Protein AF-A0A0N7KXD7-F1 (afdb_monomer_lite)

Sequence (162 aa):
MDSRERRRGEPDGSPRIDRLFAYGAMLPLIAGALVLWFAPEAQSFLALNLTLFWGASVLLFIAGVRRGASLSQTGGAAIAEIAAMLGLFIAGVASLVATIWAFPLVAALLQIAGFASLAILDRVAAPHDRPLPAERLRPLQICVPIAVLAAVAIWIWRSPFL

Foldseek 3Di:
DDPVVVVPPDPPPPPVVVVCVLVVLLVLLLVLLVCCVPPDPVCNLVSLLSNLLSLLVVLLVVLVVLVVVQVPDDPHDDPVSVVLSVLSNCLSVVLNVCSVVVVSLSSLVSSLVSLVSVVVVVVVPDDPPDDDPCVPPVVCSSVSSNVSSVSSNVSVVPDPPD

Radius of gyration: 18.4 Å; chains: 1; bounding box: 45×31×55 Å

Secondary structure (DSSP, 8-state):
--TTGGGG------HHHHHHHHHHTTHHHHHHHHHHHHS-HHHHHHHHHHHHHHHHHHHHHHHHHHHHHHHTSTT---HHHHHHHHHHHHHHHHHHHHHHTT-HHHHHHHHHHHHHHHHHHHHHTS-TT---TTTTHHHHHHHHHHHHHHHHHHHHHHSS--

pLDDT: mean 78.95, std 17.38, range [38.75, 97.75]

Structure (mmCIF, N/CA/C/O backbone):
data_AF-A0A0N7KXD7-F1
#
_entry.id   AF-A0A0N7KXD7-F1
#
loop_
_atom_site.group_PDB
_atom_site.id
_atom_site.type_symbol
_atom_site.label_atom_id
_atom_site.label_alt_id
_atom_site.label_comp_id
_atom_site.label_asym_id
_atom_site.label_entity_id
_atom_site.label_seq_id
_atom_site.pdbx_PDB_ins_code
_atom_site.Cartn_x
_atom_site.Cartn_y
_atom_site.Cartn_z
_atom_site.occupancy
_atom_site.B_iso_or_equiv
_atom_site.auth_seq_id
_atom_site.auth_comp_id
_atom_site.auth_asym_id
_atom_site.auth_atom_id
_atom_site.pdbx_PDB_model_num
ATOM 1 N N . MET A 1 1 ? 29.946 -17.511 -35.308 1.00 43.91 1 MET A N 1
ATOM 2 C CA . MET A 1 1 ? 29.285 -17.855 -34.031 1.00 43.91 1 MET A CA 1
ATOM 3 C C . MET A 1 1 ? 27.822 -17.487 -34.156 1.00 43.91 1 MET A C 1
ATOM 5 O O . MET A 1 1 ? 27.510 -16.326 -34.394 1.00 43.91 1 MET A O 1
ATOM 9 N N . ASP A 1 2 ? 26.977 -18.511 -34.149 1.00 43.25 2 ASP A N 1
ATOM 10 C CA . ASP A 1 2 ? 25.598 -18.499 -34.632 1.00 43.25 2 ASP A CA 1
ATOM 11 C C . ASP A 1 2 ? 24.646 -17.916 -33.571 1.00 43.25 2 ASP A C 1
ATOM 13 O O . ASP A 1 2 ? 24.669 -18.294 -32.399 1.00 43.25 2 ASP A O 1
ATOM 17 N N . SER A 1 3 ? 23.787 -16.980 -33.969 1.00 47.72 3 SER A N 1
ATOM 18 C CA . SER A 1 3 ? 22.807 -16.295 -33.109 1.00 47.72 3 SER A CA 1
ATOM 19 C C . SER A 1 3 ? 21.717 -17.230 -32.555 1.00 47.72 3 SER A C 1
ATOM 21 O O . SER A 1 3 ? 20.880 -16.810 -31.752 1.00 47.72 3 SER A O 1
ATOM 23 N N . ARG A 1 4 ? 21.756 -18.514 -32.930 1.00 48.09 4 ARG A N 1
ATOM 24 C CA . ARG A 1 4 ? 20.910 -19.595 -32.411 1.00 48.09 4 ARG A CA 1
ATOM 25 C C . ARG A 1 4 ? 21.335 -20.117 -31.035 1.00 48.09 4 ARG A C 1
ATOM 27 O O . ARG A 1 4 ? 20.482 -20.632 -30.316 1.00 48.09 4 ARG A O 1
ATOM 34 N N . GLU A 1 5 ? 22.593 -19.952 -30.626 1.00 48.91 5 GLU A N 1
ATOM 35 C CA . GLU A 1 5 ? 23.063 -20.472 -29.328 1.00 48.91 5 GLU A CA 1
ATOM 36 C C . GLU A 1 5 ? 22.709 -19.568 -28.138 1.00 48.91 5 GLU A C 1
ATOM 38 O O . GLU A 1 5 ? 22.527 -20.066 -27.029 1.00 48.91 5 GLU A O 1
ATOM 43 N N . ARG A 1 6 ? 22.479 -18.262 -28.351 1.00 46.56 6 ARG A N 1
ATOM 44 C CA . ARG A 1 6 ? 22.079 -17.340 -27.264 1.00 46.56 6 ARG A CA 1
ATOM 45 C C . ARG A 1 6 ? 20.667 -17.577 -26.720 1.00 46.56 6 ARG A C 1
ATOM 47 O O . ARG A 1 6 ? 20.365 -17.093 -25.642 1.00 46.56 6 ARG A O 1
ATOM 54 N N . ARG A 1 7 ? 19.807 -18.324 -27.423 1.00 48.78 7 ARG A N 1
ATOM 55 C CA . ARG A 1 7 ? 18.431 -18.616 -26.966 1.00 48.78 7 ARG A CA 1
ATOM 56 C C . ARG A 1 7 ? 18.317 -19.824 -26.028 1.00 48.78 7 ARG A C 1
ATOM 58 O O . ARG A 1 7 ? 17.210 -20.150 -25.624 1.00 48.78 7 ARG A O 1
ATOM 65 N N . ARG A 1 8 ? 19.414 -20.522 -25.707 1.00 43.75 8 ARG A N 1
ATOM 66 C CA . ARG A 1 8 ? 19.385 -21.739 -24.866 1.00 43.75 8 ARG A CA 1
ATOM 67 C C . ARG A 1 8 ? 19.570 -21.494 -23.364 1.00 43.75 8 ARG A C 1
ATOM 69 O O . ARG A 1 8 ? 19.603 -22.465 -22.619 1.00 43.75 8 ARG A O 1
ATOM 76 N N . GLY A 1 9 ? 19.718 -20.242 -22.928 1.00 38.75 9 GLY A N 1
ATOM 77 C CA . GLY A 1 9 ? 20.119 -19.919 -21.555 1.00 38.75 9 GLY A CA 1
ATOM 78 C C . GLY A 1 9 ? 19.099 -19.180 -20.692 1.00 38.75 9 GLY A C 1
ATOM 79 O O . GLY A 1 9 ? 19.343 -19.070 -19.496 1.00 38.75 9 GLY A O 1
ATOM 80 N N . GLU A 1 10 ? 17.987 -18.678 -21.237 1.00 47.50 10 GLU A N 1
ATOM 81 C CA . GLU A 1 10 ? 16.963 -18.040 -20.405 1.00 47.50 10 GLU A CA 1
ATOM 82 C C . GLU A 1 10 ? 16.195 -19.145 -19.660 1.00 47.50 10 GLU A C 1
ATOM 84 O O . GLU A 1 10 ? 15.560 -19.980 -20.314 1.00 47.50 10 GLU A O 1
ATOM 89 N N . PRO A 1 11 ? 16.234 -19.208 -18.317 1.00 46.19 11 PRO A N 1
ATOM 90 C CA . PRO A 1 11 ? 15.296 -20.045 -17.599 1.00 46.19 11 PRO A CA 1
ATOM 91 C C . PRO A 1 11 ? 13.919 -19.440 -17.861 1.00 46.19 11 PRO A C 1
ATOM 93 O O . PRO A 1 11 ? 13.646 -18.327 -17.413 1.00 46.19 11 PRO A O 1
ATOM 96 N N . ASP A 1 12 ? 13.065 -20.154 -18.595 1.00 53.50 12 ASP A N 1
ATOM 97 C CA . ASP A 1 12 ? 11.630 -19.881 -18.620 1.00 53.50 12 ASP A CA 1
ATOM 98 C C . ASP A 1 12 ? 11.160 -19.882 -17.159 1.00 53.50 12 ASP A C 1
ATOM 100 O O . ASP A 1 12 ? 10.999 -20.937 -16.535 1.00 53.50 12 ASP A O 1
ATOM 104 N N . GLY A 1 13 ? 11.014 -18.692 -16.572 1.00 53.03 13 GLY A N 1
ATOM 105 C CA . GLY A 1 13 ? 10.451 -18.526 -15.242 1.00 53.03 13 GLY A CA 1
ATOM 106 C C . GLY A 1 13 ? 9.108 -19.241 -15.230 1.00 53.03 13 GLY A C 1
ATOM 107 O O . GLY A 1 13 ? 8.216 -18.914 -16.011 1.00 53.03 13 GLY A O 1
ATOM 108 N N . SER A 1 14 ? 8.985 -20.292 -14.414 1.00 55.25 14 SER A N 1
ATOM 109 C CA . SER A 1 14 ? 7.774 -21.110 -14.401 1.00 55.25 14 SER A CA 1
ATOM 110 C C . SER A 1 14 ? 6.569 -20.192 -14.168 1.00 55.25 14 SER A C 1
ATOM 112 O O . SER A 1 14 ? 6.519 -19.550 -13.114 1.00 55.25 14 S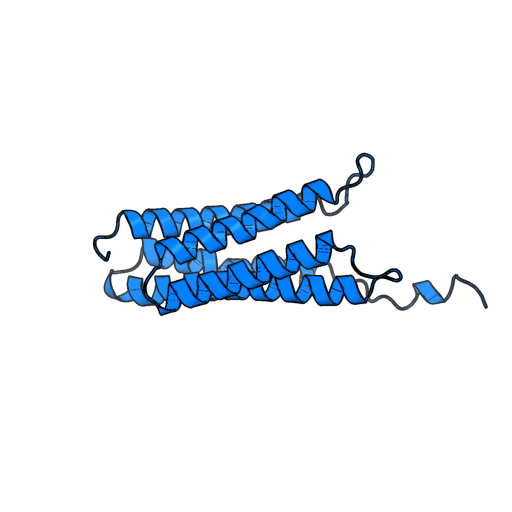ER A O 1
ATOM 114 N N . PRO A 1 15 ? 5.551 -20.170 -15.054 1.00 62.56 15 PRO A N 1
ATOM 115 C CA . PRO A 1 15 ? 4.378 -19.293 -14.928 1.00 62.56 15 PRO A CA 1
ATOM 116 C C . PRO A 1 15 ? 3.605 -19.453 -13.608 1.00 62.56 15 PRO A C 1
ATOM 118 O O . PRO A 1 15 ? 2.640 -18.739 -13.334 1.00 62.56 15 PRO A O 1
ATOM 121 N N . ARG A 1 16 ? 3.946 -20.465 -12.805 1.00 62.12 16 ARG A N 1
ATOM 122 C CA . ARG A 1 16 ? 3.421 -20.702 -11.459 1.00 62.12 16 ARG A CA 1
ATOM 123 C C . ARG A 1 16 ? 4.140 -19.872 -10.391 1.00 62.12 16 ARG A C 1
ATOM 125 O O . ARG A 1 16 ? 3.463 -19.377 -9.498 1.00 62.12 16 ARG A O 1
ATOM 132 N N . ILE A 1 17 ? 5.459 -19.701 -10.491 1.00 62.31 17 ILE A N 1
ATOM 133 C CA . ILE A 1 17 ? 6.266 -18.948 -9.517 1.00 62.31 17 ILE A CA 1
ATOM 134 C C . ILE A 1 17 ? 5.939 -17.456 -9.618 1.00 62.31 17 ILE A C 1
ATOM 136 O O . ILE A 1 17 ? 5.650 -16.829 -8.601 1.00 62.31 17 ILE A O 1
ATOM 140 N N . ASP A 1 18 ? 5.839 -16.924 -10.836 1.00 61.44 18 ASP A N 1
ATOM 141 C CA . ASP A 1 18 ? 5.454 -15.524 -11.061 1.00 61.44 18 ASP A CA 1
ATOM 142 C C . ASP A 1 18 ? 4.049 -15.220 -10.527 1.00 61.44 18 ASP A C 1
ATOM 144 O O . ASP A 1 18 ? 3.810 -14.181 -9.912 1.00 61.44 18 ASP A O 1
ATOM 148 N N . ARG A 1 19 ? 3.108 -16.161 -10.689 1.00 67.25 19 ARG A N 1
ATOM 149 C CA . ARG A 1 19 ? 1.765 -16.046 -10.101 1.00 67.25 19 ARG A CA 1
ATOM 150 C C . ARG A 1 19 ? 1.791 -16.108 -8.580 1.00 67.25 19 ARG A C 1
ATOM 152 O O . ARG A 1 19 ? 1.047 -15.362 -7.948 1.00 67.25 19 ARG A O 1
ATOM 159 N N . LEU A 1 20 ? 2.620 -16.972 -7.997 1.00 70.50 20 LEU A N 1
ATOM 160 C CA . LEU A 1 20 ? 2.749 -17.083 -6.547 1.00 70.50 20 LEU A CA 1
ATOM 161 C C . LEU A 1 20 ? 3.307 -15.794 -5.943 1.00 70.50 20 LEU A C 1
ATOM 163 O O . LEU A 1 20 ? 2.751 -15.315 -4.962 1.00 70.50 20 LEU A O 1
ATOM 167 N N . PHE A 1 21 ? 4.337 -15.196 -6.541 1.00 66.81 21 PHE A N 1
ATOM 168 C CA . PHE A 1 21 ? 4.858 -13.908 -6.077 1.00 66.81 21 PHE A CA 1
ATOM 169 C C . PHE A 1 21 ? 3.833 -12.787 -6.238 1.00 66.81 21 PHE A C 1
ATOM 171 O O . PHE A 1 21 ? 3.640 -11.989 -5.320 1.00 66.81 21 PHE A O 1
ATOM 178 N N . ALA A 1 22 ? 3.128 -12.751 -7.368 1.00 67.00 22 ALA A N 1
ATOM 179 C CA . ALA A 1 22 ? 2.222 -11.652 -7.654 1.00 67.00 22 ALA A CA 1
ATOM 180 C C . ALA A 1 22 ? 0.903 -11.708 -6.857 1.00 67.00 22 ALA A C 1
ATOM 182 O O . ALA A 1 22 ? 0.427 -10.673 -6.397 1.00 67.00 22 ALA A O 1
ATOM 183 N N . TYR A 1 23 ? 0.318 -12.892 -6.644 1.00 72.00 23 TYR A N 1
ATOM 184 C CA . TYR A 1 23 ? -0.876 -13.045 -5.798 1.00 72.00 23 TYR A CA 1
ATOM 185 C C . TYR A 1 23 ? -0.539 -13.230 -4.321 1.00 72.00 23 TYR A C 1
ATOM 187 O O . TYR A 1 23 ? -1.274 -12.747 -3.461 1.00 72.00 23 TYR A O 1
ATOM 195 N N . GLY A 1 24 ? 0.578 -13.887 -4.013 1.00 79.06 24 GLY A N 1
ATOM 196 C CA . GLY A 1 24 ? 1.036 -14.096 -2.642 1.00 79.06 24 GLY A CA 1
ATOM 197 C C . GLY A 1 24 ? 1.303 -12.778 -1.926 1.00 79.06 24 GLY A C 1
ATOM 198 O O . GLY A 1 24 ? 0.908 -12.629 -0.775 1.00 79.06 24 GLY A O 1
ATOM 199 N N . ALA A 1 25 ? 1.851 -11.781 -2.627 1.00 82.56 25 ALA A N 1
ATOM 200 C CA . ALA A 1 25 ? 2.040 -10.440 -2.077 1.00 82.56 25 ALA A CA 1
ATOM 201 C C . ALA A 1 25 ? 0.721 -9.735 -1.695 1.00 82.56 25 ALA A C 1
ATOM 203 O O . ALA A 1 25 ? 0.736 -8.844 -0.849 1.00 82.56 25 ALA A O 1
ATOM 204 N N . MET A 1 26 ? -0.418 -10.133 -2.277 1.00 87.69 26 MET A N 1
ATOM 205 C CA . MET A 1 26 ? -1.729 -9.533 -1.993 1.00 87.69 26 MET A CA 1
ATOM 206 C C . MET A 1 26 ? -2.442 -10.187 -0.809 1.00 87.69 26 MET A C 1
ATOM 208 O O . MET 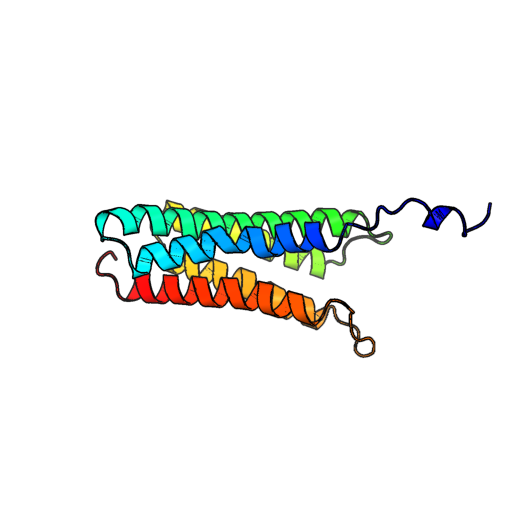A 1 26 ? -3.297 -9.554 -0.191 1.00 87.69 26 MET A O 1
ATOM 212 N N . LEU A 1 27 ? -2.098 -11.433 -0.465 1.00 90.06 27 LEU A N 1
ATOM 213 C CA . LEU A 1 27 ? -2.767 -12.168 0.611 1.00 90.06 27 LEU A CA 1
ATOM 214 C C . LEU A 1 27 ? -2.687 -11.448 1.968 1.00 90.06 27 LEU A C 1
ATOM 216 O O . LEU A 1 27 ? -3.734 -11.330 2.603 1.00 90.06 27 LEU A O 1
ATOM 220 N N . PRO A 1 28 ? -1.533 -10.902 2.408 1.00 93.25 28 PRO A N 1
ATOM 221 C CA . PRO A 1 28 ? -1.472 -10.183 3.679 1.00 93.25 28 PRO A CA 1
ATOM 222 C C . PRO A 1 28 ? -2.309 -8.898 3.695 1.00 93.25 28 PRO A C 1
ATOM 224 O O . PRO A 1 28 ? -2.910 -8.592 4.721 1.00 93.25 28 PRO A O 1
ATOM 227 N N . LEU A 1 29 ? -2.421 -8.185 2.563 1.00 92.25 29 LEU A N 1
ATOM 228 C CA . LEU A 1 29 ? -3.306 -7.017 2.446 1.00 92.25 29 LEU A CA 1
ATOM 229 C C . LEU A 1 29 ? -4.772 -7.414 2.622 1.00 92.25 29 LEU A C 1
ATOM 231 O O . LEU A 1 29 ? -5.494 -6.792 3.399 1.00 92.25 29 LEU A O 1
ATOM 235 N N . ILE A 1 30 ? -5.204 -8.459 1.910 1.00 93.94 30 ILE A N 1
ATOM 236 C CA . ILE A 1 30 ? -6.584 -8.953 1.977 1.00 93.94 30 ILE A CA 1
ATOM 237 C C . ILE A 1 30 ? -6.895 -9.440 3.395 1.00 93.94 30 ILE A C 1
ATOM 239 O O . ILE A 1 30 ? -7.911 -9.052 3.964 1.00 93.94 30 ILE A O 1
ATOM 243 N N . ALA A 1 31 ? -6.015 -10.254 3.980 1.00 94.06 31 ALA A N 1
ATOM 244 C CA . ALA A 1 31 ? -6.185 -10.775 5.331 1.00 94.06 31 ALA A CA 1
ATOM 245 C C . ALA A 1 31 ? -6.267 -9.644 6.363 1.00 94.06 31 ALA A C 1
ATOM 247 O O . ALA A 1 31 ? -7.170 -9.641 7.195 1.00 94.06 31 ALA A O 1
ATOM 248 N N . GLY A 1 32 ? -5.376 -8.657 6.272 1.00 93.38 32 GLY A N 1
ATOM 249 C CA . GLY A 1 32 ? -5.377 -7.500 7.156 1.00 93.38 32 GLY A CA 1
ATOM 250 C C . GLY A 1 32 ? -6.663 -6.676 7.068 1.00 93.38 32 GLY A C 1
ATOM 251 O O . GLY A 1 32 ? -7.259 -6.351 8.094 1.00 93.38 32 GLY A O 1
ATOM 252 N N . ALA A 1 33 ? -7.166 -6.432 5.854 1.00 93.19 33 ALA A N 1
ATOM 253 C CA . ALA A 1 33 ? -8.456 -5.775 5.661 1.00 93.19 33 ALA A CA 1
ATOM 254 C C . ALA A 1 33 ? -9.627 -6.597 6.223 1.00 93.19 33 ALA A C 1
ATOM 256 O O . ALA A 1 33 ? -10.498 -6.036 6.880 1.00 93.19 33 ALA A O 1
ATOM 257 N N . LEU A 1 34 ? -9.648 -7.918 6.030 1.00 94.31 34 LEU A N 1
ATOM 258 C CA . LEU A 1 34 ? -10.685 -8.772 6.620 1.00 94.31 34 LEU A CA 1
ATOM 259 C C . LEU A 1 34 ? -10.650 -8.722 8.154 1.00 94.31 34 LEU A C 1
ATOM 261 O O . LEU A 1 34 ? -11.696 -8.584 8.782 1.00 94.31 34 LEU A O 1
ATOM 265 N N . VAL A 1 35 ? -9.463 -8.771 8.762 1.00 93.19 35 VAL A N 1
ATOM 266 C CA . VAL A 1 35 ? -9.314 -8.648 10.220 1.00 93.19 35 VAL A CA 1
ATOM 267 C C . VAL A 1 35 ? -9.845 -7.300 10.706 1.00 93.19 35 VAL A C 1
ATOM 269 O O . VAL A 1 35 ? -10.593 -7.275 11.673 1.00 93.19 35 VAL A O 1
ATOM 272 N N . LEU A 1 36 ? -9.555 -6.194 10.017 1.00 92.00 36 LEU A N 1
ATOM 273 C CA . LEU A 1 36 ? -10.090 -4.878 10.394 1.00 92.00 36 LEU A CA 1
ATOM 274 C C . LEU A 1 36 ? -11.620 -4.828 10.407 1.00 92.00 36 LEU A C 1
ATOM 276 O O . LEU A 1 36 ? -12.215 -4.190 11.270 1.00 92.00 36 LEU A O 1
ATOM 280 N N . TRP A 1 37 ? -12.263 -5.496 9.452 1.00 91.06 37 TRP A N 1
ATOM 281 C CA . TRP A 1 37 ? -13.718 -5.458 9.314 1.00 91.06 37 TRP A CA 1
ATOM 282 C C . TRP A 1 37 ? -14.458 -6.459 10.206 1.00 91.06 37 TRP A C 1
ATOM 284 O O . TRP A 1 37 ? -15.626 -6.228 10.513 1.00 91.06 37 TRP A O 1
ATOM 294 N N . PHE A 1 38 ? -13.816 -7.559 10.610 1.00 91.56 38 PHE A N 1
ATOM 295 C CA . PHE A 1 38 ? -14.492 -8.664 11.301 1.00 91.56 38 PHE A CA 1
ATOM 296 C C . PHE A 1 38 ? -13.932 -9.003 12.685 1.00 91.56 38 PHE A C 1
ATOM 298 O O . PHE A 1 38 ? -14.605 -9.700 13.445 1.00 91.56 38 PHE A O 1
ATOM 305 N N . ALA A 1 39 ? -12.722 -8.562 13.029 1.00 85.44 39 ALA A N 1
ATOM 306 C CA . ALA A 1 39 ? -12.116 -8.868 14.319 1.00 85.44 39 ALA A CA 1
ATOM 307 C C . ALA A 1 39 ? -12.488 -7.829 15.393 1.00 85.44 39 ALA A C 1
ATOM 309 O O . ALA A 1 39 ? -12.858 -6.698 15.074 1.00 85.44 39 ALA A O 1
ATOM 310 N N . PRO A 1 40 ? -12.363 -8.186 16.685 1.00 82.69 40 PRO A N 1
ATOM 311 C CA . PRO A 1 40 ? -12.570 -7.249 17.781 1.00 82.69 40 PRO A CA 1
ATOM 312 C C . PRO A 1 40 ? -11.630 -6.039 17.716 1.00 82.69 40 PRO A C 1
ATOM 314 O O . PRO A 1 40 ? -10.475 -6.130 17.292 1.00 82.69 40 PRO A O 1
ATOM 317 N N . GLU A 1 41 ? -12.108 -4.917 18.245 1.00 79.69 41 GLU A N 1
ATOM 318 C CA . GLU A 1 41 ? -11.446 -3.608 18.219 1.00 79.69 41 GLU A CA 1
ATOM 319 C C . GLU A 1 41 ? -10.008 -3.632 18.770 1.00 79.69 41 GLU A C 1
ATOM 321 O O . GLU A 1 41 ? -9.108 -3.018 18.200 1.00 79.69 41 GLU A O 1
ATOM 326 N N . ALA A 1 42 ? -9.751 -4.456 19.793 1.00 80.44 42 ALA A N 1
ATOM 327 C CA . ALA A 1 42 ? -8.425 -4.647 20.388 1.00 80.44 42 ALA A CA 1
ATOM 328 C C . ALA A 1 42 ? -7.342 -5.088 19.380 1.00 80.44 42 ALA A C 1
ATOM 330 O O . ALA A 1 42 ? -6.160 -4.816 19.582 1.00 80.44 42 ALA A O 1
ATOM 331 N N . GLN A 1 43 ? -7.726 -5.761 18.291 1.00 85.56 43 GLN A N 1
ATOM 332 C CA . GLN A 1 43 ? -6.799 -6.231 17.254 1.00 85.56 43 GLN A CA 1
ATOM 333 C C . GLN A 1 43 ? -6.680 -5.249 16.080 1.00 85.56 43 GLN A C 1
ATOM 335 O O . GLN A 1 43 ? -5.759 -5.367 15.269 1.00 85.56 43 GLN A O 1
ATOM 340 N N . SER A 1 44 ? -7.576 -4.262 15.995 1.00 87.06 44 SER A N 1
ATOM 341 C CA . SER A 1 44 ? -7.695 -3.375 14.835 1.00 87.06 44 SER A CA 1
ATOM 342 C C . SER A 1 44 ? -6.473 -2.475 14.665 1.00 87.06 44 SER A C 1
ATOM 344 O O . SER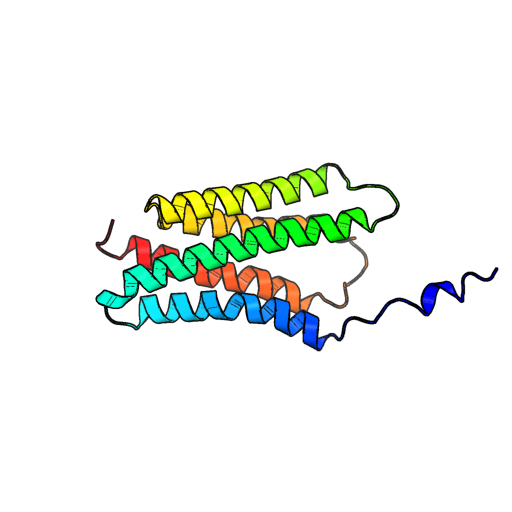 A 1 44 ? -6.008 -2.280 13.546 1.00 87.06 44 SER A O 1
ATOM 346 N N . PHE A 1 45 ? -5.879 -1.994 15.762 1.00 87.31 45 PHE A N 1
ATOM 347 C CA . PHE A 1 45 ? -4.665 -1.176 15.694 1.00 87.31 45 PHE A CA 1
ATOM 348 C C . PHE A 1 45 ? -3.487 -1.938 15.068 1.00 87.31 45 PHE A C 1
ATOM 350 O O . PHE A 1 45 ? -2.828 -1.439 14.154 1.00 87.31 45 PHE A O 1
ATOM 357 N N . LEU A 1 46 ? -3.229 -3.166 15.529 1.00 90.25 46 LEU A N 1
ATOM 358 C CA . LEU A 1 46 ? -2.140 -3.987 15.001 1.00 90.25 46 LEU A CA 1
ATOM 359 C C . LEU A 1 46 ? -2.410 -4.387 13.546 1.00 90.25 46 LEU A C 1
ATOM 361 O O . LEU A 1 46 ? -1.525 -4.257 12.700 1.00 90.25 46 LEU A O 1
ATOM 365 N N . ALA A 1 47 ? -3.636 -4.827 13.251 1.00 93.12 47 ALA A N 1
ATOM 366 C CA . ALA A 1 47 ? -4.042 -5.210 11.904 1.00 93.12 47 ALA A CA 1
ATOM 367 C C . ALA A 1 47 ? -3.877 -4.048 10.918 1.00 93.12 47 ALA A C 1
ATOM 369 O O . ALA A 1 47 ? -3.311 -4.239 9.843 1.00 93.12 47 ALA A O 1
ATOM 370 N N . LEU A 1 48 ? -4.286 -2.835 11.300 1.00 93.62 48 LEU A N 1
ATOM 371 C CA . LEU A 1 48 ? -4.165 -1.640 10.468 1.00 93.62 48 LEU A CA 1
ATOM 372 C C . LEU A 1 48 ? -2.708 -1.343 10.125 1.00 93.62 48 LEU A C 1
ATOM 374 O O . LEU A 1 48 ? -2.356 -1.235 8.950 1.00 93.62 48 LEU A O 1
ATOM 378 N N . ASN A 1 49 ? -1.860 -1.250 11.149 1.00 93.69 49 ASN A N 1
ATOM 379 C CA . ASN A 1 49 ? -0.455 -0.907 10.969 1.00 93.69 49 ASN A CA 1
ATOM 380 C C . ASN A 1 49 ? 0.282 -1.959 10.139 1.00 93.69 49 ASN A C 1
ATOM 382 O O . ASN A 1 49 ? 1.011 -1.594 9.221 1.00 93.69 49 ASN A O 1
ATOM 386 N N . LEU A 1 50 ? 0.054 -3.252 10.393 1.00 95.38 50 LEU A N 1
ATOM 387 C CA . LEU A 1 50 ? 0.662 -4.322 9.597 1.00 95.38 50 LEU A CA 1
ATOM 388 C C . LEU A 1 50 ? 0.175 -4.310 8.144 1.00 95.38 50 LEU A C 1
ATOM 390 O O . LEU A 1 50 ? 0.982 -4.501 7.235 1.00 95.38 50 LEU A O 1
ATOM 394 N N . THR A 1 51 ? -1.113 -4.042 7.915 1.00 96.00 51 THR A N 1
ATOM 395 C CA . THR A 1 51 ? -1.687 -3.941 6.563 1.00 96.00 51 THR A CA 1
ATOM 396 C C . THR A 1 51 ? -1.034 -2.806 5.781 1.00 96.00 51 THR A C 1
ATOM 398 O O . THR A 1 51 ? -0.557 -3.014 4.664 1.00 96.00 51 THR A O 1
ATOM 401 N N . LEU A 1 52 ? -0.964 -1.611 6.376 1.00 96.50 52 LEU A N 1
ATOM 402 C CA . LEU A 1 52 ? -0.378 -0.434 5.734 1.00 96.50 52 LEU A CA 1
ATOM 403 C C . LEU A 1 52 ? 1.136 -0.573 5.556 1.00 96.50 52 LEU A C 1
ATOM 405 O O . LEU A 1 52 ? 1.655 -0.228 4.495 1.00 96.50 52 LEU A O 1
ATOM 409 N N . PHE A 1 53 ? 1.835 -1.126 6.550 1.00 96.94 53 PHE A N 1
ATOM 410 C CA . PHE A 1 53 ? 3.262 -1.431 6.467 1.00 96.94 53 PHE A CA 1
ATOM 411 C C . PHE A 1 53 ? 3.555 -2.397 5.316 1.00 96.94 53 PHE A C 1
ATOM 413 O O . PHE A 1 53 ? 4.474 -2.174 4.521 1.00 96.94 53 PHE A O 1
ATOM 420 N N . TRP A 1 54 ? 2.755 -3.457 5.190 1.00 96.88 54 TRP A N 1
ATOM 421 C CA . TRP A 1 54 ? 2.909 -4.427 4.115 1.00 96.88 54 TRP A CA 1
ATOM 422 C C . TRP A 1 54 ? 2.638 -3.802 2.745 1.00 96.88 54 TRP A C 1
ATOM 424 O O . TRP A 1 54 ? 3.447 -3.966 1.834 1.00 96.88 54 TRP A O 1
ATOM 434 N N . GLY A 1 55 ? 1.557 -3.033 2.590 1.00 95.06 55 GLY A N 1
ATOM 435 C CA . GLY A 1 55 ? 1.259 -2.360 1.323 1.00 95.06 55 GLY A CA 1
ATOM 436 C C . GLY A 1 55 ? 2.347 -1.367 0.896 1.00 95.06 55 GLY A C 1
ATOM 437 O O . GLY A 1 55 ? 2.755 -1.366 -0.268 1.00 95.06 55 GLY A O 1
ATOM 438 N N . ALA A 1 56 ? 2.915 -0.610 1.841 1.00 96.56 56 ALA A N 1
ATOM 439 C CA . ALA A 1 56 ? 4.086 0.232 1.589 1.00 96.56 56 ALA A CA 1
ATOM 440 C C . ALA A 1 56 ? 5.315 -0.596 1.159 1.00 96.56 56 ALA A C 1
ATOM 442 O O . ALA A 1 56 ? 5.993 -0.247 0.191 1.00 96.56 56 ALA A O 1
ATOM 443 N N . SER A 1 57 ? 5.566 -1.730 1.822 1.00 95.62 57 SER A N 1
ATOM 444 C CA . SER A 1 57 ? 6.661 -2.652 1.484 1.00 95.62 57 SER A CA 1
ATOM 445 C C . SER A 1 57 ? 6.517 -3.225 0.071 1.00 95.62 57 SER A C 1
ATOM 447 O O . SER A 1 57 ? 7.503 -3.322 -0.659 1.00 95.62 57 SER A O 1
ATOM 449 N N . VAL A 1 58 ? 5.291 -3.547 -0.355 1.00 92.38 58 VAL A N 1
ATOM 450 C CA . VAL A 1 58 ? 5.005 -4.012 -1.720 1.00 92.38 58 VAL A CA 1
ATOM 451 C C . VAL A 1 58 ? 5.343 -2.932 -2.752 1.00 92.38 58 VAL A C 1
ATOM 453 O O . VAL A 1 58 ? 5.982 -3.240 -3.757 1.00 92.38 58 VAL A O 1
ATOM 456 N N . LEU A 1 59 ? 4.985 -1.665 -2.514 1.00 92.50 59 LEU A N 1
ATOM 457 C CA . LEU A 1 59 ? 5.346 -0.570 -3.427 1.00 92.50 59 LEU A CA 1
ATOM 458 C C . LEU A 1 59 ? 6.861 -0.381 -3.540 1.00 92.50 59 LEU A C 1
ATOM 460 O O . LEU A 1 59 ? 7.379 -0.237 -4.651 1.00 92.50 59 LEU A O 1
ATOM 464 N N . LEU A 1 60 ? 7.576 -0.436 -2.413 1.00 94.56 60 LEU A N 1
ATOM 465 C CA . LEU A 1 60 ? 9.040 -0.367 -2.389 1.00 94.56 60 LEU A CA 1
ATOM 466 C C . LEU A 1 60 ? 9.671 -1.536 -3.151 1.00 94.56 60 LEU A C 1
ATOM 468 O O . LEU A 1 60 ? 10.593 -1.335 -3.945 1.00 94.56 60 LEU A O 1
ATOM 472 N N . PHE A 1 61 ? 9.142 -2.746 -2.961 1.00 90.81 61 PHE A N 1
ATOM 473 C CA . PHE A 1 61 ? 9.586 -3.932 -3.683 1.00 90.81 61 PHE A CA 1
ATOM 474 C C . PHE A 1 61 ? 9.382 -3.782 -5.196 1.00 90.81 61 PHE A C 1
ATOM 476 O O . PHE A 1 61 ? 10.322 -3.993 -5.962 1.00 90.81 61 PHE A O 1
ATOM 483 N N . ILE A 1 62 ? 8.196 -3.346 -5.639 1.00 87.69 62 ILE A N 1
ATOM 484 C CA . ILE A 1 62 ? 7.899 -3.122 -7.063 1.00 87.69 62 ILE A CA 1
ATOM 485 C C . ILE A 1 62 ? 8.832 -2.057 -7.655 1.00 87.69 62 ILE A C 1
ATOM 487 O O . ILE A 1 62 ? 9.362 -2.251 -8.752 1.00 87.69 62 ILE A O 1
ATOM 491 N N . ALA A 1 63 ? 9.078 -0.957 -6.937 1.00 89.25 63 ALA A N 1
ATOM 492 C CA . ALA A 1 63 ? 10.029 0.067 -7.366 1.00 89.25 63 ALA A CA 1
ATOM 493 C C . ALA A 1 63 ? 11.441 -0.518 -7.572 1.00 89.25 63 ALA A C 1
ATOM 495 O O . ALA A 1 63 ? 12.089 -0.226 -8.581 1.00 89.25 63 ALA A O 1
ATOM 496 N N . GLY A 1 64 ? 11.888 -1.394 -6.665 1.00 85.94 64 GLY A N 1
ATOM 497 C CA . GLY A 1 64 ? 13.165 -2.104 -6.768 1.00 85.94 64 GLY A CA 1
ATOM 498 C C . GLY A 1 64 ? 13.234 -3.081 -7.947 1.00 85.94 64 GLY A C 1
ATOM 499 O O . GLY A 1 64 ? 14.187 -3.034 -8.728 1.00 85.94 64 GLY A O 1
ATOM 500 N N . VAL A 1 65 ? 12.212 -3.925 -8.133 1.00 83.44 65 VAL A N 1
ATOM 501 C CA . VAL A 1 65 ? 12.154 -4.908 -9.235 1.00 83.44 65 VAL A CA 1
ATOM 502 C C . VAL A 1 65 ? 12.208 -4.219 -10.599 1.00 83.44 65 VAL A C 1
ATOM 504 O O . VAL A 1 65 ? 12.954 -4.655 -11.479 1.00 83.44 65 VAL A O 1
ATOM 507 N N . ARG A 1 66 ? 11.498 -3.096 -10.766 1.00 79.12 66 ARG A N 1
ATOM 508 C CA . ARG A 1 66 ? 11.559 -2.298 -12.001 1.00 79.12 66 ARG A CA 1
ATOM 509 C C . ARG A 1 66 ? 12.976 -1.777 -12.286 1.00 79.12 66 ARG A C 1
ATOM 511 O O . ARG A 1 66 ? 13.362 -1.701 -13.448 1.00 79.12 66 ARG A O 1
ATOM 518 N N . ARG A 1 67 ? 13.800 -1.519 -11.256 1.00 77.19 67 ARG A N 1
ATOM 519 C CA . ARG A 1 67 ? 15.209 -1.109 -11.441 1.00 77.19 67 ARG A CA 1
ATOM 520 C C . ARG A 1 67 ? 16.068 -2.230 -11.956 1.00 77.19 67 ARG A C 1
ATOM 522 O O . ARG A 1 67 ? 16.829 -2.006 -12.894 1.00 77.19 67 ARG A O 1
ATOM 529 N N . GLY A 1 68 ? 15.941 -3.404 -11.346 1.00 71.75 68 GLY A N 1
ATOM 530 C CA . GLY A 1 68 ? 16.659 -4.593 -11.789 1.00 71.75 68 GLY A CA 1
ATOM 531 C C . GLY A 1 68 ? 16.341 -4.916 -13.248 1.00 71.75 68 GLY A C 1
ATOM 532 O O . GLY A 1 68 ? 17.256 -5.120 -14.041 1.00 71.75 68 GLY A O 1
ATOM 533 N N . ALA A 1 69 ? 15.058 -4.853 -13.623 1.00 68.12 69 ALA A N 1
ATOM 534 C CA . ALA A 1 69 ? 14.620 -5.077 -14.999 1.00 68.12 69 ALA A CA 1
ATOM 535 C C . ALA A 1 69 ? 15.201 -4.039 -15.977 1.00 68.12 69 ALA A C 1
ATOM 537 O O . ALA A 1 69 ? 15.748 -4.410 -17.013 1.00 68.12 69 ALA A O 1
ATOM 538 N N . SER A 1 70 ? 15.152 -2.752 -15.633 1.00 68.06 70 SER A N 1
ATOM 539 C CA . SER A 1 70 ? 15.684 -1.666 -16.465 1.00 68.06 70 SER A CA 1
ATOM 540 C C . SER A 1 70 ? 17.199 -1.783 -16.729 1.00 68.06 70 SER A C 1
ATOM 542 O O . SER A 1 70 ? 17.665 -1.518 -17.834 1.00 68.06 70 SER A O 1
ATOM 544 N N . LEU A 1 71 ? 17.982 -2.262 -15.752 1.00 68.00 71 LEU A N 1
ATOM 545 C CA . LEU A 1 71 ? 19.433 -2.473 -15.904 1.00 68.00 71 LEU A CA 1
ATOM 546 C C . LEU A 1 71 ? 19.798 -3.618 -16.859 1.00 68.00 71 LEU A C 1
ATOM 548 O O . LEU A 1 71 ? 20.906 -3.638 -17.391 1.00 68.00 71 LEU A O 1
ATOM 552 N N . SER A 1 72 ? 18.881 -4.562 -17.076 1.00 63.25 72 SER A N 1
ATOM 553 C CA . SER A 1 72 ? 19.084 -5.681 -18.002 1.00 63.25 72 SER A CA 1
ATOM 554 C C . SER A 1 72 ? 18.860 -5.298 -19.473 1.00 63.25 72 SER A C 1
ATOM 556 O O . SER A 1 72 ? 19.252 -6.040 -20.373 1.00 63.25 72 SER A O 1
ATOM 558 N N . GLN A 1 73 ? 18.268 -4.127 -19.739 1.00 65.12 73 GLN A N 1
ATOM 559 C CA . GLN A 1 73 ? 17.976 -3.663 -21.094 1.00 65.12 73 GLN A CA 1
ATOM 560 C C . GLN A 1 73 ? 19.202 -3.002 -21.738 1.00 65.12 73 GLN A C 1
ATOM 562 O O . GLN A 1 73 ? 19.783 -2.044 -21.223 1.00 65.12 73 GLN A O 1
ATOM 567 N N . THR A 1 74 ? 19.587 -3.496 -22.916 1.00 51.88 74 THR A N 1
ATOM 568 C CA . THR A 1 74 ? 20.690 -2.946 -23.712 1.00 51.88 74 THR A CA 1
ATOM 569 C C . THR A 1 74 ? 20.239 -1.640 -24.378 1.00 51.88 74 THR A C 1
ATOM 571 O O . THR A 1 74 ? 19.604 -1.663 -25.426 1.00 51.88 74 THR A O 1
ATOM 574 N N . GLY A 1 75 ? 20.514 -0.497 -23.745 1.00 63.59 75 GLY A N 1
ATOM 575 C CA . GLY A 1 75 ? 20.103 0.828 -24.242 1.00 63.59 75 GLY A CA 1
ATOM 576 C C . GLY A 1 75 ? 19.925 1.899 -23.161 1.00 63.59 75 GLY A C 1
ATOM 577 O O . GLY A 1 75 ? 19.893 3.083 -23.484 1.00 63.59 75 GLY A O 1
ATOM 578 N N . GLY A 1 76 ? 19.888 1.496 -21.885 1.00 55.03 76 GLY A N 1
ATOM 579 C CA . GLY A 1 76 ? 19.691 2.400 -20.751 1.00 55.03 76 GLY A CA 1
ATOM 580 C C . GLY A 1 76 ? 18.216 2.736 -20.50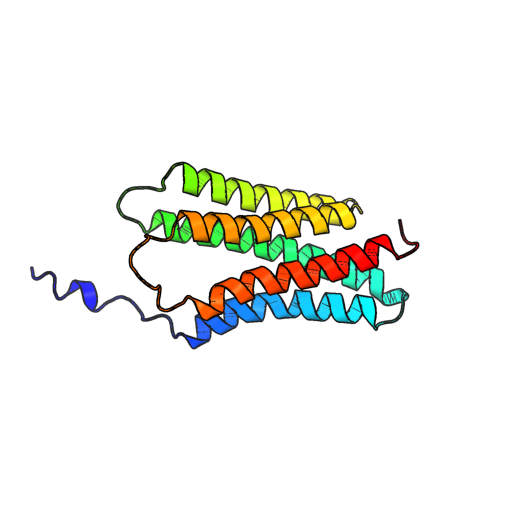8 1.00 55.03 76 GLY A C 1
ATOM 581 O O . GLY A 1 76 ? 17.405 2.779 -21.428 1.00 55.03 76 GLY A O 1
ATOM 582 N N . ALA A 1 77 ? 17.873 2.964 -19.240 1.00 61.94 77 ALA A N 1
ATOM 583 C CA . ALA A 1 77 ? 16.526 3.334 -18.819 1.00 61.94 77 ALA A CA 1
ATOM 584 C C . ALA A 1 77 ? 16.099 4.658 -19.465 1.00 61.94 77 ALA A C 1
ATOM 586 O O . ALA A 1 77 ? 16.806 5.663 -19.337 1.00 61.94 77 ALA A O 1
ATOM 587 N N . ALA A 1 78 ? 14.917 4.705 -20.082 1.00 74.00 78 ALA A N 1
ATOM 588 C CA . ALA A 1 78 ? 14.324 5.981 -20.463 1.00 74.00 78 ALA A CA 1
ATOM 589 C C . ALA A 1 78 ? 14.113 6.841 -19.201 1.00 74.00 78 ALA A C 1
ATOM 591 O O . ALA A 1 78 ? 13.727 6.327 -18.151 1.00 74.00 78 ALA A O 1
ATOM 592 N N . ILE A 1 79 ? 14.313 8.160 -19.292 1.00 77.12 79 ILE A N 1
ATOM 593 C CA . ILE A 1 79 ? 14.112 9.100 -18.167 1.00 77.12 79 ILE A CA 1
ATOM 594 C C . ILE A 1 79 ? 12.731 8.907 -17.513 1.00 77.12 79 ILE A C 1
ATOM 596 O O . ILE A 1 79 ? 12.603 8.958 -16.291 1.00 77.12 79 ILE A O 1
ATOM 600 N N . ALA A 1 80 ? 11.709 8.612 -18.322 1.00 76.81 80 ALA A N 1
ATOM 601 C CA . ALA A 1 80 ? 10.359 8.309 -17.858 1.00 76.81 80 ALA A CA 1
ATOM 602 C C . ALA A 1 80 ? 10.291 7.070 -16.943 1.00 76.81 80 ALA A C 1
ATOM 604 O O . ALA A 1 80 ? 9.529 7.064 -15.979 1.00 76.81 80 ALA A O 1
ATOM 605 N N . GLU A 1 81 ? 11.098 6.038 -17.198 1.00 79.06 81 GLU A N 1
ATOM 606 C CA . GLU A 1 81 ? 11.163 4.835 -16.364 1.00 79.06 81 GLU A CA 1
ATOM 607 C C . GLU A 1 81 ? 11.807 5.145 -15.007 1.00 79.06 81 GLU A C 1
ATOM 609 O O . GLU A 1 81 ? 11.257 4.784 -13.966 1.00 79.06 81 GLU A O 1
ATOM 614 N N . ILE A 1 82 ? 12.907 5.907 -15.002 1.00 82.62 82 ILE A N 1
ATOM 615 C CA . ILE A 1 82 ? 13.561 6.374 -13.769 1.00 82.62 82 ILE A CA 1
ATOM 616 C C . ILE A 1 82 ? 12.591 7.216 -12.934 1.00 82.62 82 ILE A C 1
ATOM 618 O O . ILE A 1 82 ? 12.447 6.973 -11.736 1.00 82.62 82 ILE A O 1
ATOM 622 N N . ALA A 1 83 ? 11.897 8.172 -13.558 1.00 85.25 83 ALA A N 1
ATOM 623 C CA . ALA A 1 83 ? 10.920 9.021 -12.880 1.00 85.25 83 ALA A CA 1
ATOM 624 C C . ALA A 1 83 ? 9.760 8.200 -12.296 1.00 85.25 83 ALA A C 1
ATOM 626 O O . ALA A 1 83 ? 9.378 8.397 -11.143 1.00 85.25 83 ALA A O 1
ATOM 627 N N . ALA A 1 84 ? 9.240 7.235 -13.057 1.00 84.50 84 ALA A N 1
ATOM 628 C CA . ALA A 1 84 ? 8.174 6.348 -12.609 1.00 84.50 84 ALA A CA 1
ATOM 629 C C . ALA A 1 84 ? 8.591 5.496 -11.404 1.00 84.50 84 ALA A C 1
ATOM 631 O O . ALA A 1 84 ? 7.812 5.286 -10.475 1.00 84.50 84 ALA A O 1
ATOM 632 N N . MET A 1 85 ? 9.822 4.998 -11.408 1.00 86.88 85 MET A N 1
ATOM 633 C CA . MET A 1 85 ? 10.334 4.193 -10.308 1.00 86.88 85 MET A CA 1
ATOM 634 C C . MET A 1 85 ? 10.639 5.025 -9.070 1.00 86.88 85 MET A C 1
ATOM 636 O O . MET A 1 85 ? 10.302 4.603 -7.965 1.00 86.88 85 MET A O 1
ATOM 640 N N . LEU A 1 86 ? 11.230 6.208 -9.245 1.00 90.12 86 LEU A N 1
ATOM 641 C CA . LEU A 1 86 ? 11.462 7.138 -8.148 1.00 90.12 86 LEU A CA 1
ATOM 642 C C . LEU A 1 86 ? 10.132 7.579 -7.526 1.00 90.12 86 LEU A C 1
ATOM 644 O O . LEU A 1 86 ? 10.019 7.612 -6.306 1.00 90.12 86 LEU A O 1
ATOM 648 N N . GLY A 1 87 ? 9.106 7.825 -8.345 1.00 91.56 87 GLY A N 1
ATOM 649 C CA . GLY A 1 87 ? 7.752 8.121 -7.880 1.00 91.56 87 GLY A CA 1
ATOM 650 C C . GLY A 1 87 ? 7.162 7.003 -7.017 1.00 91.56 87 GLY A C 1
ATOM 651 O O . GLY A 1 87 ? 6.682 7.276 -5.919 1.00 91.56 87 GLY A O 1
ATOM 652 N N . LEU A 1 88 ? 7.256 5.742 -7.455 1.00 92.06 88 LEU A N 1
ATOM 653 C CA . LEU A 1 88 ? 6.807 4.590 -6.656 1.00 92.06 88 LEU A CA 1
ATOM 654 C C . LEU A 1 88 ? 7.599 4.430 -5.358 1.00 92.06 88 LEU A C 1
ATOM 656 O O . LEU A 1 88 ? 7.014 4.151 -4.314 1.00 92.06 88 LEU A O 1
ATOM 660 N N . PHE A 1 89 ? 8.919 4.614 -5.417 1.00 93.94 89 PHE A N 1
ATOM 661 C CA . PHE A 1 89 ? 9.780 4.531 -4.243 1.00 93.94 89 PHE A CA 1
ATOM 662 C C . PHE A 1 89 ? 9.418 5.613 -3.220 1.00 93.94 89 PHE A C 1
ATOM 664 O O . PHE A 1 89 ? 9.201 5.302 -2.051 1.00 93.94 89 PHE A O 1
ATOM 671 N N . ILE A 1 90 ? 9.276 6.865 -3.666 1.00 96.50 90 ILE A N 1
ATOM 672 C CA . ILE A 1 90 ? 8.858 7.987 -2.819 1.00 96.50 90 ILE A CA 1
ATOM 673 C C . ILE A 1 90 ? 7.465 7.729 -2.242 1.00 96.50 90 ILE A C 1
ATOM 675 O O . ILE A 1 90 ? 7.279 7.926 -1.047 1.00 96.50 90 ILE A O 1
ATOM 679 N N . ALA A 1 91 ? 6.507 7.245 -3.039 1.00 96.12 91 ALA A N 1
ATOM 680 C CA . ALA A 1 91 ? 5.172 6.902 -2.548 1.00 96.12 91 ALA A CA 1
ATOM 681 C C . ALA A 1 91 ? 5.220 5.810 -1.463 1.00 96.12 91 ALA A C 1
ATOM 683 O O . ALA A 1 91 ? 4.561 5.940 -0.431 1.00 96.12 91 ALA A O 1
ATOM 684 N N . GLY A 1 92 ? 6.040 4.772 -1.660 1.00 96.38 92 GLY A N 1
ATOM 685 C CA . GLY A 1 92 ? 6.264 3.713 -0.675 1.00 96.38 92 GLY A CA 1
ATOM 686 C C . GLY A 1 92 ? 6.888 4.233 0.623 1.00 96.38 92 GLY A C 1
ATOM 687 O O . GLY A 1 92 ? 6.353 3.978 1.700 1.00 96.38 92 GLY A O 1
ATOM 688 N N . VAL A 1 93 ? 7.971 5.017 0.539 1.00 97.44 93 VAL A N 1
ATOM 689 C CA . VAL A 1 93 ? 8.630 5.610 1.718 1.00 97.44 93 VAL A CA 1
ATOM 690 C C . VAL A 1 93 ? 7.699 6.585 2.435 1.00 97.44 93 VAL A C 1
ATOM 692 O O . VAL A 1 93 ? 7.543 6.495 3.649 1.00 97.44 93 VAL A O 1
ATOM 695 N N . ALA A 1 94 ? 7.050 7.493 1.706 1.00 97.75 94 ALA A N 1
ATOM 696 C CA . ALA A 1 94 ? 6.135 8.472 2.285 1.00 97.75 94 ALA A CA 1
ATOM 697 C C . ALA A 1 94 ? 4.950 7.785 2.974 1.00 97.75 94 ALA A C 1
ATOM 699 O O . ALA A 1 94 ? 4.577 8.170 4.080 1.00 97.75 94 ALA A O 1
ATOM 700 N N . SER A 1 95 ? 4.404 6.721 2.375 1.00 97.06 95 SER A N 1
ATOM 701 C CA . SER A 1 95 ? 3.378 5.914 3.029 1.00 97.06 95 SER A CA 1
ATOM 702 C C . SER A 1 95 ? 3.896 5.215 4.284 1.00 97.06 95 SER A C 1
ATOM 704 O O . SER A 1 95 ? 3.143 5.090 5.251 1.00 97.06 95 SER A O 1
ATOM 706 N N . LEU A 1 96 ? 5.127 4.704 4.273 1.00 96.50 96 LEU A N 1
ATOM 707 C CA . LEU A 1 96 ? 5.707 4.039 5.435 1.00 96.50 96 LEU A CA 1
ATOM 708 C C . LEU A 1 96 ? 5.883 5.034 6.588 1.00 96.50 96 LEU A C 1
ATOM 710 O O . LEU A 1 96 ? 5.458 4.759 7.707 1.00 96.50 96 LEU A O 1
ATOM 714 N N . VAL A 1 97 ? 6.420 6.220 6.295 1.00 97.56 97 VAL A N 1
ATOM 715 C CA . VAL A 1 97 ? 6.540 7.322 7.260 1.00 97.56 97 VAL A CA 1
ATOM 716 C C . VAL A 1 97 ? 5.166 7.719 7.797 1.00 97.56 97 VAL A C 1
ATOM 718 O O . VAL A 1 97 ? 4.996 7.788 9.010 1.00 97.56 97 VAL A O 1
ATOM 721 N N . ALA A 1 98 ? 4.167 7.898 6.927 1.00 96.06 98 ALA A N 1
ATOM 722 C CA . ALA A 1 98 ? 2.798 8.213 7.337 1.00 96.06 98 ALA A CA 1
ATOM 723 C C . ALA A 1 98 ? 2.185 7.122 8.232 1.00 96.06 98 ALA A C 1
ATOM 725 O O . ALA A 1 98 ? 1.466 7.441 9.174 1.00 96.06 98 ALA A O 1
ATOM 726 N N . THR A 1 99 ? 2.506 5.848 7.988 1.00 94.31 99 THR A N 1
ATOM 727 C CA . THR A 1 99 ? 2.074 4.735 8.848 1.00 94.31 99 THR A CA 1
ATOM 728 C C . THR A 1 99 ? 2.701 4.851 10.239 1.00 94.31 99 THR A C 1
ATOM 730 O O . THR A 1 99 ? 1.990 4.786 11.236 1.00 94.31 99 THR A O 1
ATOM 733 N N . ILE A 1 100 ? 4.015 5.087 10.319 1.00 94.00 100 ILE A N 1
ATOM 734 C CA . ILE A 1 100 ? 4.738 5.180 11.598 1.00 94.00 100 ILE A CA 1
ATOM 735 C C . ILE A 1 100 ? 4.309 6.425 12.398 1.00 94.00 100 ILE A C 1
ATOM 737 O O . ILE A 1 100 ? 4.199 6.362 13.618 1.00 94.00 100 ILE A O 1
ATOM 741 N N . TRP A 1 101 ? 4.024 7.543 11.724 1.00 94.44 101 TRP A N 1
ATOM 742 C CA . TRP A 1 101 ? 3.604 8.805 12.351 1.00 94.44 101 TRP A CA 1
ATOM 743 C C . TRP A 1 101 ? 2.097 8.873 12.652 1.00 94.44 101 TRP A C 1
ATOM 745 O O . TRP A 1 101 ? 1.576 9.953 12.913 1.00 94.44 101 TRP A O 1
ATOM 755 N N . ALA A 1 102 ? 1.394 7.737 12.626 1.00 91.50 102 ALA A N 1
ATOM 756 C CA . ALA A 1 102 ? -0.037 7.647 12.919 1.00 91.50 102 ALA A CA 1
ATOM 757 C C . ALA A 1 102 ? -0.928 8.516 12.005 1.00 91.50 102 ALA A C 1
ATOM 759 O O . ALA A 1 102 ? -1.973 9.011 12.421 1.00 91.50 102 ALA A O 1
ATOM 760 N N . PHE A 1 103 ? -0.569 8.628 10.722 1.00 93.94 103 PHE A N 1
ATOM 761 C CA . PHE A 1 103 ? -1.417 9.187 9.662 1.00 93.94 103 PHE A CA 1
ATOM 762 C C . PHE A 1 103 ? -1.937 8.075 8.727 1.00 93.94 103 PHE A C 1
ATOM 764 O O . PHE A 1 103 ? -1.593 8.046 7.538 1.00 93.94 103 PHE A O 1
ATOM 771 N N . PRO A 1 104 ? -2.776 7.140 9.221 1.00 93.88 104 PRO A N 1
ATOM 772 C CA . PRO A 1 104 ? -3.151 5.938 8.477 1.00 93.88 104 PRO A CA 1
ATOM 773 C C . PRO A 1 104 ? -3.939 6.243 7.200 1.00 93.88 104 PRO A C 1
ATOM 775 O O . PRO A 1 104 ? -3.757 5.566 6.189 1.00 93.88 104 PRO A O 1
ATOM 778 N N . LEU A 1 105 ? -4.779 7.285 7.204 1.00 94.69 105 LEU A N 1
ATOM 779 C CA . LEU A 1 105 ? -5.537 7.677 6.015 1.00 94.69 105 LEU A CA 1
ATOM 780 C C . LEU A 1 105 ? -4.611 8.198 4.909 1.00 94.69 105 LEU A C 1
ATOM 782 O O . LEU A 1 105 ? -4.745 7.805 3.754 1.00 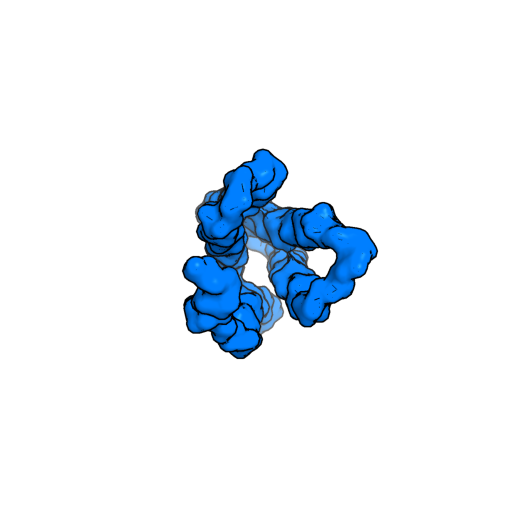94.69 105 LEU A O 1
ATOM 786 N N . VAL A 1 106 ? -3.633 9.035 5.268 1.00 96.12 106 VAL A N 1
ATOM 787 C CA . VAL A 1 106 ? -2.632 9.546 4.320 1.00 96.12 106 VAL A CA 1
ATOM 788 C C . VAL A 1 106 ? -1.797 8.395 3.765 1.00 96.12 106 VAL A C 1
ATOM 790 O O . VAL A 1 106 ? -1.592 8.324 2.555 1.00 96.12 106 VAL A O 1
ATOM 793 N N . ALA A 1 107 ? -1.378 7.456 4.620 1.00 96.56 107 ALA A N 1
ATOM 794 C CA . ALA A 1 107 ? -0.675 6.251 4.191 1.00 96.56 107 ALA A CA 1
ATOM 795 C C . ALA A 1 107 ? -1.499 5.446 3.172 1.00 96.56 107 ALA A C 1
ATOM 797 O O . ALA A 1 107 ? -1.000 5.142 2.089 1.00 96.56 107 ALA A O 1
ATOM 798 N N . ALA A 1 108 ? -2.773 5.167 3.464 1.00 96.19 108 ALA A N 1
ATOM 799 C CA . ALA A 1 108 ? -3.654 4.436 2.554 1.00 96.19 108 ALA A CA 1
ATOM 800 C C . ALA A 1 108 ? -3.821 5.156 1.202 1.00 96.19 108 ALA A C 1
ATOM 802 O O . ALA A 1 108 ? -3.706 4.526 0.150 1.00 96.19 108 ALA A O 1
ATOM 803 N N . LEU A 1 109 ? -4.030 6.477 1.209 1.00 96.81 109 LEU A N 1
ATOM 804 C CA . LEU A 1 109 ? -4.179 7.274 -0.015 1.00 96.81 109 LEU A CA 1
ATOM 805 C C . LEU A 1 109 ? -2.900 7.300 -0.860 1.00 96.81 109 LEU A C 1
ATOM 807 O O . LEU A 1 109 ? -2.974 7.150 -2.080 1.00 96.81 109 LEU A O 1
ATOM 811 N N . LEU A 1 110 ? -1.730 7.433 -0.229 1.00 97.25 110 LEU A N 1
ATOM 812 C CA . LEU A 1 110 ? -0.439 7.348 -0.917 1.00 97.25 110 LEU A CA 1
ATOM 813 C C . LEU A 1 110 ? -0.234 5.970 -1.550 1.00 97.25 110 LEU A C 1
ATOM 815 O O . LEU A 1 110 ? 0.243 5.884 -2.683 1.00 97.25 110 LEU A O 1
ATOM 819 N N . GLN A 1 111 ? -0.638 4.898 -0.863 1.00 96.31 111 GLN A N 1
ATOM 820 C CA . GLN A 1 111 ? -0.550 3.550 -1.420 1.00 96.31 111 GLN A CA 1
ATOM 821 C C . GLN A 1 111 ? -1.491 3.362 -2.609 1.00 96.31 111 GLN A C 1
ATOM 823 O O . GLN A 1 111 ? -1.067 2.849 -3.644 1.00 96.31 111 GLN A O 1
ATOM 828 N N . ILE A 1 112 ? -2.740 3.824 -2.498 1.00 95.75 112 ILE A N 1
ATOM 829 C CA . ILE A 1 112 ? -3.713 3.804 -3.598 1.00 95.75 112 ILE A CA 1
ATOM 830 C C . ILE A 1 112 ? -3.159 4.561 -4.807 1.00 95.75 112 ILE A C 1
ATOM 832 O O . ILE A 1 112 ? -3.186 4.030 -5.915 1.00 95.75 112 ILE A O 1
ATOM 836 N N . ALA A 1 113 ? -2.612 5.762 -4.603 1.00 95.12 113 ALA A N 1
ATOM 837 C CA . ALA A 1 113 ? -1.996 6.546 -5.670 1.00 95.12 113 ALA A CA 1
ATOM 838 C C . ALA A 1 113 ? -0.793 5.815 -6.296 1.00 95.12 113 ALA A C 1
ATOM 840 O O . ALA A 1 113 ? -0.671 5.767 -7.521 1.00 95.12 113 ALA A O 1
ATOM 841 N N . GLY A 1 114 ? 0.053 5.186 -5.473 1.00 93.38 114 GLY A N 1
ATOM 842 C CA . GLY A 1 114 ? 1.179 4.366 -5.921 1.00 93.38 114 GLY A CA 1
ATOM 843 C C . GLY A 1 114 ? 0.736 3.204 -6.812 1.00 93.38 114 GLY A C 1
ATOM 844 O O . GLY A 1 114 ? 1.202 3.088 -7.946 1.00 93.38 114 GLY A O 1
ATOM 845 N N . PHE A 1 115 ? -0.219 2.389 -6.357 1.00 90.75 115 PHE A N 1
ATOM 846 C CA . PHE A 1 115 ? -0.750 1.278 -7.152 1.00 90.75 115 PHE A CA 1
ATOM 847 C C . PHE A 1 115 ? -1.498 1.761 -8.402 1.00 90.75 115 PHE A C 1
ATOM 849 O O . PHE A 1 115 ? -1.323 1.187 -9.474 1.00 90.75 115 PHE A O 1
ATOM 856 N N . ALA A 1 116 ? -2.270 2.847 -8.318 1.00 90.81 116 ALA A N 1
ATOM 857 C CA . ALA A 1 116 ? -2.963 3.420 -9.472 1.00 90.81 116 ALA A CA 1
ATOM 858 C C . ALA A 1 116 ? -1.984 3.934 -10.539 1.00 90.81 116 ALA A C 1
ATOM 860 O O . ALA A 1 116 ? -2.233 3.769 -11.736 1.00 90.81 116 ALA A O 1
ATOM 861 N N . SER A 1 117 ? -0.842 4.493 -10.126 1.00 88.19 117 SER A N 1
ATOM 862 C CA . SER A 1 117 ? 0.194 4.942 -11.060 1.00 88.19 117 SER A CA 1
ATOM 863 C C . SER A 1 117 ? 0.747 3.796 -11.916 1.00 88.19 117 SER A C 1
ATOM 865 O O . SER A 1 117 ? 1.041 4.013 -13.090 1.00 88.19 117 SER A O 1
ATOM 867 N N . LEU A 1 118 ? 0.792 2.560 -11.393 1.00 83.75 118 LEU A N 1
ATOM 868 C CA . LEU A 1 118 ? 1.191 1.378 -12.168 1.00 83.75 118 LEU A CA 1
ATOM 869 C C . LEU A 1 118 ? 0.246 1.126 -13.347 1.00 83.75 118 LEU A C 1
ATOM 871 O O . LEU A 1 118 ? 0.718 0.833 -14.440 1.00 83.75 118 LEU A O 1
ATOM 875 N N . ALA A 1 119 ? -1.067 1.309 -13.168 1.00 79.44 119 ALA A N 1
ATOM 876 C CA . ALA A 1 119 ? -2.035 1.115 -14.253 1.00 79.44 119 ALA A CA 1
ATOM 877 C C . ALA A 1 119 ? -1.867 2.151 -15.373 1.00 79.44 119 ALA A C 1
ATOM 879 O O . ALA A 1 119 ? -2.068 1.839 -16.548 1.00 79.44 119 ALA A O 1
ATOM 880 N N . ILE A 1 120 ? -1.501 3.384 -15.014 1.00 77.38 120 ILE A N 1
ATOM 881 C CA . ILE A 1 120 ? -1.251 4.460 -15.980 1.00 77.38 120 ILE A CA 1
ATOM 882 C C . ILE A 1 120 ? 0.031 4.164 -16.761 1.00 77.38 120 ILE A C 1
ATOM 884 O O . ILE A 1 120 ? 0.036 4.229 -17.990 1.00 77.38 120 ILE A O 1
ATOM 888 N N . LEU A 1 121 ? 1.100 3.794 -16.056 1.00 73.06 121 LEU A N 1
ATOM 889 C CA . LEU A 1 121 ? 2.396 3.484 -16.656 1.00 73.06 121 LEU A CA 1
ATOM 890 C C . LEU A 1 121 ? 2.322 2.271 -17.590 1.00 73.06 121 LEU A C 1
ATOM 892 O O . LEU A 1 121 ? 2.883 2.319 -18.684 1.00 73.06 121 LEU A O 1
ATOM 896 N N . ASP A 1 122 ? 1.576 1.233 -17.204 1.00 69.69 122 ASP A N 1
ATOM 897 C CA . ASP A 1 122 ? 1.358 0.048 -18.039 1.00 69.69 122 ASP A CA 1
ATOM 898 C C . ASP A 1 122 ? 0.596 0.386 -19.331 1.00 69.69 122 ASP A C 1
ATOM 900 O O . ASP A 1 122 ? 0.916 -0.155 -20.389 1.00 69.69 122 ASP A O 1
ATOM 904 N N . ARG A 1 123 ? -0.369 1.317 -19.289 1.00 64.44 123 ARG A N 1
ATOM 905 C CA . ARG A 1 123 ? -1.074 1.776 -20.500 1.00 64.44 123 ARG A CA 1
ATOM 906 C C . ARG A 1 123 ? -0.186 2.584 -21.438 1.00 64.44 123 ARG A C 1
ATOM 908 O O . ARG A 1 123 ? -0.296 2.420 -22.647 1.00 64.44 123 ARG A O 1
ATOM 915 N N . VAL A 1 124 ? 0.666 3.456 -20.900 1.00 63.66 124 VAL A N 1
ATOM 916 C CA . VAL A 1 124 ? 1.564 4.298 -21.712 1.00 63.66 124 VAL A CA 1
ATOM 917 C C . VAL A 1 124 ? 2.652 3.459 -22.391 1.00 63.66 124 VAL A C 1
ATOM 919 O O . VAL A 1 124 ? 3.087 3.792 -23.489 1.00 63.66 124 VAL A O 1
ATOM 922 N N . ALA A 1 125 ? 3.075 2.359 -21.766 1.00 60.81 125 ALA A N 1
ATOM 923 C CA . ALA A 1 125 ? 4.109 1.477 -22.300 1.00 60.81 125 ALA A CA 1
ATOM 924 C C . ALA A 1 125 ? 3.600 0.447 -23.332 1.00 60.81 125 ALA A C 1
ATOM 926 O O . ALA A 1 125 ? 4.420 -0.223 -23.962 1.00 60.81 125 ALA A O 1
ATOM 927 N N . ALA A 1 126 ? 2.283 0.285 -23.508 1.00 55.78 126 ALA A N 1
ATOM 928 C CA . ALA A 1 126 ? 1.718 -0.718 -24.410 1.00 55.78 126 ALA A CA 1
ATOM 929 C C . ALA A 1 126 ? 1.766 -0.254 -25.886 1.00 55.78 126 ALA A C 1
ATOM 931 O O . ALA A 1 126 ? 1.157 0.764 -26.225 1.00 55.78 126 ALA A O 1
ATOM 932 N N . PRO A 1 127 ? 2.437 -0.990 -26.798 1.00 55.22 127 PRO A N 1
ATOM 933 C CA . PRO A 1 127 ? 2.348 -0.729 -28.233 1.00 55.22 127 PRO A CA 1
ATOM 934 C C . PRO A 1 127 ? 0.919 -0.978 -28.730 1.00 55.22 127 PRO A C 1
ATOM 936 O O . PRO A 1 127 ? 0.311 -1.982 -28.370 1.00 55.22 127 PRO A O 1
ATOM 939 N N . HIS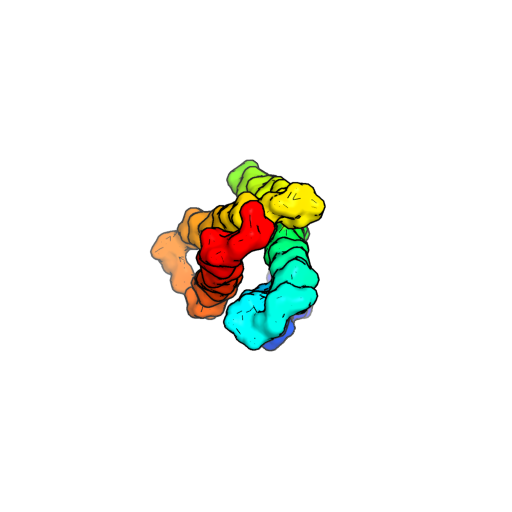 A 1 128 ? 0.407 -0.106 -29.601 1.00 55.72 128 HIS A N 1
ATOM 940 C CA . HIS A 1 128 ? -0.989 -0.117 -30.070 1.00 55.72 128 HIS A CA 1
ATOM 941 C C . HIS A 1 128 ? -1.419 -1.400 -30.824 1.00 55.72 128 HIS A C 1
ATOM 943 O O . HIS A 1 128 ? -2.609 -1.613 -31.010 1.00 55.72 128 HIS A O 1
ATOM 949 N N . ASP A 1 129 ? -0.472 -2.264 -31.217 1.00 50.00 129 ASP A N 1
ATOM 950 C CA . ASP A 1 129 ? -0.670 -3.310 -32.236 1.00 50.00 129 ASP A CA 1
ATOM 951 C C . ASP A 1 129 ? -0.313 -4.749 -31.811 1.00 50.00 129 ASP A C 1
ATOM 953 O O . ASP A 1 129 ? -0.222 -5.646 -32.654 1.00 50.00 129 ASP A O 1
ATOM 957 N N . ARG A 1 130 ? -0.094 -5.035 -30.519 1.00 48.34 130 ARG A N 1
ATOM 958 C CA . ARG A 1 130 ? 0.072 -6.431 -30.065 1.00 48.34 130 ARG A CA 1
ATOM 959 C C . ARG A 1 130 ? -0.684 -6.713 -28.772 1.00 48.34 130 ARG A C 1
ATOM 961 O O . ARG A 1 130 ? -0.347 -6.097 -27.763 1.00 48.34 130 ARG A O 1
ATOM 968 N N . PRO A 1 131 ? -1.607 -7.695 -28.764 1.00 46.09 131 PRO A N 1
ATOM 969 C CA . PRO A 1 131 ? -2.189 -8.161 -27.523 1.00 46.09 131 PRO A CA 1
ATOM 970 C C . PRO A 1 131 ? -1.102 -8.895 -26.736 1.00 46.09 131 PRO A C 1
ATOM 972 O O . PRO A 1 131 ? -0.512 -9.876 -27.206 1.00 46.09 131 PRO A O 1
ATOM 975 N N . LEU A 1 132 ? -0.765 -8.372 -25.563 1.00 54.31 132 LEU A N 1
ATOM 976 C CA . LEU A 1 132 ? 0.252 -8.961 -24.699 1.00 54.31 132 LEU A CA 1
ATOM 977 C C . LEU A 1 132 ? -0.327 -10.260 -24.098 1.00 54.31 132 LEU A C 1
ATOM 979 O O . LEU A 1 132 ? -1.363 -10.203 -23.438 1.00 54.31 132 LEU A O 1
ATOM 983 N N . PRO A 1 133 ? 0.338 -11.430 -24.210 1.00 47.62 133 PRO A N 1
ATOM 984 C CA . PRO A 1 133 ? -0.172 -12.709 -23.684 1.00 47.62 133 PRO A CA 1
ATOM 985 C C . PRO A 1 133 ? -0.483 -12.740 -22.167 1.00 47.62 133 PRO A C 1
ATOM 987 O O . PRO A 1 133 ? -1.075 -13.697 -21.676 1.00 47.62 133 PRO A O 1
ATOM 990 N N . ALA A 1 134 ? -0.103 -11.699 -21.413 1.00 49.28 134 ALA A N 1
ATOM 991 C CA . ALA A 1 134 ? -0.317 -11.532 -19.971 1.00 49.28 134 ALA A CA 1
ATOM 992 C C . ALA A 1 134 ? -1.464 -10.552 -19.601 1.00 49.28 134 ALA A C 1
ATOM 994 O O . ALA A 1 134 ? -1.563 -10.123 -18.448 1.00 49.28 134 ALA A O 1
ATOM 995 N N . GLU A 1 135 ? -2.328 -10.190 -20.554 1.00 50.53 135 GLU A N 1
ATOM 996 C CA . GLU A 1 135 ? -3.365 -9.144 -20.441 1.00 50.53 135 GLU A CA 1
ATOM 997 C C . GLU A 1 135 ? -4.430 -9.343 -19.355 1.00 50.53 135 GLU A C 1
ATOM 999 O O . GLU A 1 135 ? -5.012 -8.370 -18.884 1.00 50.53 135 GLU A O 1
ATOM 1004 N N . ARG A 1 136 ? -4.697 -10.576 -18.910 1.00 49.97 136 ARG A N 1
ATOM 1005 C CA . ARG A 1 136 ? -5.771 -10.821 -17.929 1.00 49.97 136 ARG A CA 1
ATOM 1006 C C . ARG A 1 136 ? -5.328 -10.801 -16.469 1.00 49.97 136 ARG A C 1
ATOM 1008 O O . ARG A 1 136 ? -6.159 -10.533 -15.606 1.00 49.97 136 ARG A O 1
ATOM 1015 N N . LEU A 1 137 ? -4.053 -11.063 -16.168 1.00 48.94 137 LEU A N 1
ATOM 1016 C CA . LEU A 1 137 ? -3.586 -11.136 -14.775 1.00 48.94 137 LEU A CA 1
ATOM 1017 C C . LEU A 1 137 ? -3.178 -9.773 -14.198 1.00 48.94 137 LEU A C 1
ATOM 1019 O O . LEU A 1 137 ? -3.391 -9.530 -13.011 1.00 48.94 137 LEU A O 1
ATOM 1023 N N . ARG A 1 138 ? -2.635 -8.875 -15.029 1.00 64.94 138 ARG A N 1
ATOM 1024 C CA . ARG A 1 138 ? -2.109 -7.568 -14.594 1.00 64.94 138 ARG A CA 1
ATOM 1025 C C . ARG A 1 138 ? -3.173 -6.594 -14.074 1.00 64.94 138 ARG A C 1
ATOM 1027 O O . ARG A 1 138 ? -2.933 -5.994 -13.030 1.00 64.94 138 ARG A O 1
ATOM 1034 N N . PRO A 1 139 ? -4.363 -6.461 -14.697 1.00 66.38 139 PRO A N 1
ATOM 1035 C CA . PRO A 1 139 ? -5.386 -5.551 -14.186 1.00 66.38 139 PRO A CA 1
ATOM 1036 C C . PRO A 1 139 ? -5.850 -5.965 -12.793 1.00 66.38 139 PRO A C 1
ATOM 1038 O O . PRO A 1 139 ? -5.985 -5.127 -11.909 1.00 66.38 139 PRO A O 1
ATOM 1041 N N . LEU A 1 140 ? -6.019 -7.273 -12.565 1.00 68.69 140 LEU A N 1
ATOM 1042 C CA . LEU A 1 140 ? -6.455 -7.783 -11.269 1.00 68.69 140 LEU A CA 1
ATOM 1043 C C . LEU A 1 140 ? -5.418 -7.491 -10.173 1.00 68.69 140 LEU A C 1
ATOM 1045 O O . LEU A 1 140 ? -5.790 -7.112 -9.070 1.00 68.69 140 LEU A O 1
ATOM 1049 N N . GLN A 1 141 ? -4.125 -7.609 -10.485 1.00 73.06 141 GLN A N 1
ATOM 1050 C CA . GLN A 1 141 ? -3.033 -7.321 -9.545 1.00 73.06 141 GLN A CA 1
ATOM 1051 C C . GLN A 1 141 ? -2.934 -5.845 -9.149 1.00 73.06 141 GLN A C 1
ATOM 1053 O O . GLN A 1 141 ? -2.377 -5.552 -8.098 1.00 73.06 141 GLN A O 1
ATOM 1058 N N . ILE A 1 142 ? -3.491 -4.927 -9.943 1.00 80.06 142 ILE A N 1
ATOM 1059 C CA . ILE A 1 142 ? -3.551 -3.499 -9.605 1.00 80.06 142 ILE A CA 1
ATOM 1060 C C . ILE A 1 142 ? -4.887 -3.159 -8.934 1.00 80.06 142 ILE A C 1
ATOM 1062 O O . ILE A 1 142 ? -4.922 -2.468 -7.918 1.00 80.06 142 ILE A O 1
ATOM 1066 N N . CYS A 1 143 ? -5.998 -3.682 -9.455 1.00 84.81 143 CYS A N 1
ATOM 1067 C CA . CYS A 1 143 ? -7.330 -3.405 -8.926 1.00 84.81 143 CYS A CA 1
ATOM 1068 C C . CYS A 1 143 ? -7.546 -3.990 -7.524 1.00 84.81 143 CYS A C 1
ATOM 1070 O O . CYS A 1 143 ? -8.180 -3.337 -6.700 1.00 84.81 143 CYS A O 1
ATOM 1072 N N . VAL A 1 144 ? -7.022 -5.187 -7.237 1.00 88.12 144 VAL A N 1
ATOM 1073 C CA . VAL A 1 144 ? -7.171 -5.840 -5.925 1.00 88.12 144 VAL A CA 1
ATOM 1074 C C . VAL A 1 144 ? -6.562 -5.011 -4.790 1.00 88.12 144 VAL A C 1
ATOM 1076 O O . VAL A 1 144 ? -7.313 -4.675 -3.875 1.00 88.12 144 VAL A O 1
ATOM 1079 N N . PRO A 1 145 ? -5.269 -4.626 -4.807 1.00 89.44 145 PRO A N 1
ATOM 1080 C CA . PRO A 1 145 ? -4.704 -3.825 -3.724 1.00 89.44 145 PRO A CA 1
ATOM 1081 C C . PRO A 1 145 ? -5.397 -2.470 -3.591 1.00 89.44 145 PRO A C 1
ATOM 1083 O O . PRO A 1 145 ? -5.650 -2.044 -2.471 1.00 89.44 145 PRO A O 1
ATOM 1086 N N . ILE A 1 146 ? -5.789 -1.825 -4.696 1.00 92.00 146 ILE A N 1
ATOM 1087 C CA . ILE A 1 146 ? -6.548 -0.566 -4.645 1.00 92.00 146 ILE A CA 1
ATOM 1088 C C . ILE A 1 146 ? -7.897 -0.762 -3.945 1.00 92.00 146 ILE A C 1
ATOM 1090 O O . ILE A 1 146 ? -8.235 0.015 -3.057 1.00 92.00 146 ILE A O 1
ATOM 1094 N N . ALA A 1 147 ? -8.660 -1.794 -4.313 1.00 93.62 147 ALA A N 1
ATOM 1095 C CA . ALA A 1 147 ? -9.962 -2.069 -3.710 1.00 93.62 147 ALA A CA 1
ATOM 1096 C C . ALA A 1 147 ? -9.838 -2.398 -2.215 1.00 93.62 147 ALA A C 1
ATOM 1098 O O . ALA A 1 147 ? -10.606 -1.891 -1.398 1.00 93.62 147 ALA A O 1
ATOM 1099 N N . VAL A 1 148 ? -8.836 -3.202 -1.851 1.00 93.50 148 VAL A N 1
ATOM 1100 C CA . VAL A 1 148 ? -8.542 -3.555 -0.458 1.00 93.50 148 VAL A CA 1
ATOM 1101 C C . VAL A 1 148 ? -8.141 -2.315 0.344 1.00 93.50 148 VAL A C 1
ATOM 1103 O O . VAL A 1 148 ? -8.705 -2.065 1.406 1.00 93.50 148 VAL A O 1
ATOM 1106 N N . LEU A 1 149 ? -7.228 -1.491 -0.172 1.00 95.00 149 LEU A N 1
ATOM 1107 C CA . LEU A 1 149 ? -6.796 -0.261 0.493 1.00 95.00 149 LEU A CA 1
ATOM 1108 C C . LEU A 1 149 ? -7.914 0.781 0.575 1.00 95.00 149 LEU A C 1
ATOM 1110 O O . LEU A 1 149 ? -7.989 1.503 1.563 1.00 95.00 149 LEU A O 1
ATOM 1114 N N . ALA A 1 150 ? -8.812 0.838 -0.409 1.00 95.75 150 ALA A N 1
ATOM 1115 C CA . ALA A 1 150 ? -10.007 1.670 -0.336 1.00 95.75 150 ALA A CA 1
ATOM 1116 C C . ALA A 1 150 ? -10.941 1.199 0.788 1.00 95.75 150 ALA A C 1
ATOM 1118 O O . ALA A 1 150 ? -11.436 2.026 1.550 1.00 95.75 150 ALA A O 1
ATOM 1119 N N . ALA A 1 151 ? -11.132 -0.113 0.958 1.00 94.69 151 ALA A N 1
ATOM 1120 C CA . ALA A 1 151 ? -11.895 -0.656 2.082 1.00 94.69 151 ALA A CA 1
ATOM 1121 C C . ALA A 1 151 ? -11.242 -0.329 3.439 1.00 94.69 151 ALA A C 1
ATOM 1123 O O . ALA A 1 151 ? -11.949 0.001 4.391 1.00 94.69 151 ALA A O 1
ATOM 1124 N N . VAL A 1 152 ? -9.906 -0.363 3.522 1.00 94.12 152 VAL A N 1
ATOM 1125 C CA . VAL A 1 152 ? -9.147 0.075 4.708 1.00 94.12 152 VAL A CA 1
ATOM 1126 C C . VAL A 1 152 ? -9.316 1.579 4.948 1.00 94.12 152 VAL A C 1
ATOM 1128 O O . VAL A 1 152 ? -9.599 1.981 6.070 1.00 94.12 152 VAL A O 1
ATOM 1131 N N . ALA A 1 153 ? -9.218 2.416 3.913 1.00 94.44 153 ALA A N 1
ATOM 1132 C CA . ALA A 1 153 ? -9.420 3.864 4.009 1.00 94.44 153 ALA A CA 1
ATOM 1133 C C . ALA A 1 153 ? -10.839 4.223 4.479 1.00 94.44 153 ALA A C 1
ATOM 1135 O O . ALA A 1 153 ? -11.005 5.085 5.340 1.00 94.44 153 ALA A O 1
ATOM 1136 N N . ILE A 1 154 ? -11.854 3.527 3.959 1.00 94.50 154 ILE A N 1
ATOM 1137 C CA . ILE A 1 154 ? -13.251 3.679 4.388 1.00 94.50 154 ILE A CA 1
ATOM 1138 C C . ILE A 1 154 ? -13.411 3.272 5.852 1.00 94.50 154 ILE A C 1
ATOM 1140 O O . ILE A 1 154 ? -14.109 3.960 6.595 1.00 94.50 154 ILE A O 1
ATOM 1144 N N . TRP A 1 155 ? -12.776 2.174 6.269 1.00 92.94 155 TRP A N 1
ATOM 1145 C CA . TRP A 1 155 ? -12.782 1.749 7.666 1.00 92.94 155 TRP A CA 1
ATOM 1146 C C . TRP A 1 155 ? -12.151 2.818 8.563 1.00 92.94 155 TRP A C 1
ATOM 1148 O O . TRP A 1 155 ? -12.810 3.278 9.487 1.00 92.94 155 TRP A O 1
ATOM 1158 N N . ILE A 1 156 ? -10.945 3.304 8.232 1.00 92.06 156 ILE A N 1
ATOM 1159 C CA . ILE A 1 156 ? -10.256 4.372 8.983 1.00 92.06 156 ILE A CA 1
ATOM 1160 C C . ILE A 1 156 ? -11.153 5.606 9.124 1.00 92.06 156 ILE A C 1
ATOM 1162 O O . ILE A 1 156 ? -11.257 6.165 10.207 1.00 92.06 156 ILE A O 1
ATOM 1166 N N . TRP A 1 157 ? -11.807 6.025 8.038 1.00 90.00 157 TRP A N 1
ATOM 1167 C CA . TRP A 1 157 ? -12.650 7.222 8.029 1.00 90.00 157 TRP A CA 1
ATOM 1168 C C . TRP A 1 157 ? -13.922 7.090 8.881 1.00 90.00 157 TRP A C 1
ATOM 1170 O O . TRP A 1 157 ? -14.441 8.090 9.370 1.00 90.00 157 TRP A O 1
ATOM 1180 N N . ARG A 1 158 ? -14.438 5.867 9.050 1.00 88.31 158 ARG A N 1
ATOM 1181 C CA . ARG A 1 158 ? -15.618 5.577 9.882 1.00 88.31 158 ARG A CA 1
ATOM 1182 C C . ARG A 1 158 ? -15.268 5.308 11.340 1.00 88.31 158 ARG A C 1
ATOM 1184 O O . ARG A 1 158 ? -16.129 5.466 12.202 1.00 88.31 158 ARG A O 1
ATOM 1191 N N . SER A 1 159 ? -14.051 4.845 11.596 1.00 80.31 159 SER A N 1
ATOM 1192 C CA . SER A 1 159 ? -13.609 4.463 12.926 1.00 80.31 159 SER A CA 1
ATOM 1193 C C . SER A 1 159 ? -13.352 5.699 13.794 1.00 80.31 159 SER A C 1
ATOM 1195 O O . SER A 1 159 ? -12.710 6.643 13.340 1.00 80.31 159 SER A O 1
ATOM 1197 N N . PRO A 1 160 ? -13.774 5.690 15.069 1.00 59.09 160 PRO A N 1
ATOM 1198 C CA . PRO A 1 160 ? -13.619 6.817 15.994 1.00 59.09 160 PRO A CA 1
ATOM 1199 C C . PRO A 1 160 ? -12.174 7.027 16.498 1.00 59.09 160 PRO A C 1
ATOM 1201 O O . PRO A 1 160 ? -11.967 7.745 17.467 1.00 59.09 160 PRO A O 1
ATOM 1204 N N . PHE A 1 161 ? -11.178 6.381 15.878 1.00 55.62 161 PHE A N 1
ATOM 1205 C CA . PHE A 1 161 ? -9.769 6.360 16.306 1.00 55.62 161 PHE A CA 1
ATOM 1206 C C . PHE A 1 161 ? -8.877 7.392 15.597 1.00 55.62 161 PHE A C 1
ATOM 1208 O O . PHE A 1 161 ? -7.655 7.234 15.580 1.00 55.62 161 PHE A O 1
ATOM 1215 N N . LEU A 1 162 ? -9.486 8.418 15.000 1.00 52.19 162 LEU A N 1
ATOM 1216 C CA . LEU A 1 162 ? -8.807 9.647 14.582 1.00 52.19 162 LEU A CA 1
ATOM 1217 C C . LEU A 1 162 ? -8.979 10.728 15.649 1.00 52.19 162 LEU A C 1
ATOM 1219 O O . LEU A 1 162 ? -10.114 10.868 16.155 1.00 52.19 162 LEU A O 1
#

Organism: NCBI:txid182270